Protein AF-A0A5C9B0T7-F1 (afdb_monomer)

Secondary structure (DSSP, 8-state):
----SEEE---STTEEEEEEEEEE-TT-SSEEEEEEEEEEEETTEEEEEE--EE-SSS-EEEEETTEEEEEE--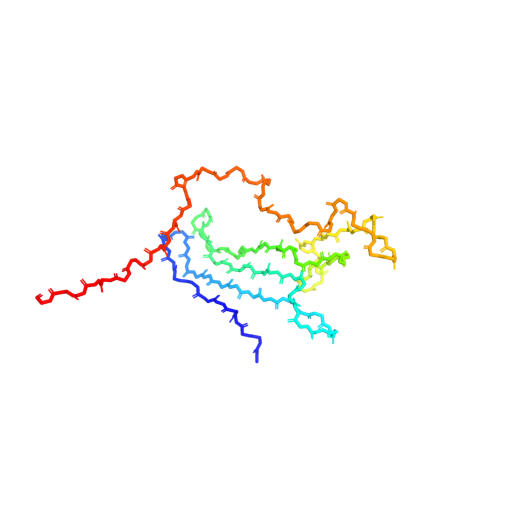TT--TT----TTSS---STTS---GGG-------------

Structure (mmCIF, N/CA/C/O backbone):
data_AF-A0A5C9B0T7-F1
#
_entry.id   AF-A0A5C9B0T7-F1
#
loop_
_atom_site.group_PDB
_atom_site.id
_atom_site.type_symbol
_atom_site.label_atom_id
_atom_site.label_alt_id
_atom_site.label_comp_id
_atom_site.label_asym_id
_atom_site.label_entity_id
_atom_site.label_seq_id
_atom_site.pdbx_PDB_ins_code
_atom_site.Cartn_x
_atom_site.Cartn_y
_atom_site.Cartn_z
_atom_site.occupancy
_atom_site.B_iso_or_equiv
_atom_site.auth_seq_id
_atom_site.auth_comp_id
_atom_site.auth_asym_id
_atom_site.auth_atom_id
_atom_site.pdbx_PDB_model_num
ATOM 1 N N . LEU A 1 1 ? 14.429 -9.531 9.098 1.00 65.62 1 LEU A N 1
ATOM 2 C CA . LEU A 1 1 ? 13.019 -9.247 8.731 1.00 65.62 1 LEU A CA 1
ATOM 3 C C . LEU A 1 1 ? 12.969 -8.015 7.843 1.00 65.62 1 LEU A C 1
ATOM 5 O O . LEU A 1 1 ? 13.806 -7.138 8.038 1.00 65.62 1 LEU A O 1
ATOM 9 N N . ALA A 1 2 ? 11.996 -7.943 6.928 1.00 84.94 2 ALA A N 1
ATOM 10 C CA . ALA A 1 2 ? 11.715 -6.722 6.172 1.00 84.94 2 ALA A CA 1
ATOM 11 C C . ALA A 1 2 ? 11.492 -5.544 7.136 1.00 84.94 2 ALA A C 1
ATOM 13 O O . ALA A 1 2 ? 10.797 -5.696 8.141 1.00 84.94 2 ALA A O 1
ATOM 14 N N . GLN A 1 3 ? 12.122 -4.405 6.850 1.00 92.19 3 GLN A N 1
ATOM 15 C CA . GLN A 1 3 ? 11.981 -3.178 7.632 1.00 92.19 3 GLN A CA 1
ATOM 16 C C . GLN A 1 3 ? 11.115 -2.182 6.861 1.00 92.19 3 GLN A C 1
ATOM 18 O O . GLN A 1 3 ? 11.242 -2.102 5.636 1.00 92.19 3 GLN A O 1
ATOM 23 N N . PRO A 1 4 ? 10.246 -1.422 7.544 1.00 95.50 4 PRO A N 1
ATOM 24 C CA . PRO A 1 4 ? 9.539 -0.336 6.892 1.00 95.50 4 PRO A CA 1
ATOM 25 C C . PRO A 1 4 ? 10.529 0.769 6.511 1.00 95.50 4 PRO A C 1
ATOM 27 O O . PRO A 1 4 ? 11.458 1.069 7.260 1.00 95.50 4 PRO A O 1
ATOM 30 N N . LEU A 1 5 ? 10.291 1.417 5.372 1.00 94.62 5 LEU A N 1
ATOM 31 C CA . LEU A 1 5 ? 10.961 2.671 5.022 1.00 94.62 5 LEU A CA 1
ATOM 32 C C . LEU A 1 5 ? 10.596 3.774 6.017 1.00 94.62 5 LEU A C 1
ATOM 34 O O . LEU A 1 5 ? 11.411 4.633 6.342 1.00 94.62 5 LEU A O 1
ATOM 38 N N . TYR A 1 6 ? 9.349 3.750 6.488 1.00 96.19 6 TYR A N 1
ATOM 39 C CA . TYR A 1 6 ? 8.829 4.712 7.443 1.00 96.19 6 TYR A CA 1
ATOM 40 C C . TYR A 1 6 ? 7.643 4.122 8.203 1.00 96.19 6 TYR A C 1
ATOM 42 O O . TYR A 1 6 ? 6.764 3.511 7.600 1.00 96.19 6 TYR A O 1
ATOM 50 N N . ARG A 1 7 ? 7.595 4.323 9.520 1.00 95.69 7 ARG A N 1
ATOM 51 C CA . ARG A 1 7 ? 6.412 4.065 10.350 1.00 95.69 7 ARG A CA 1
ATOM 52 C C . ARG A 1 7 ? 5.896 5.410 10.833 1.00 95.69 7 ARG A C 1
ATOM 54 O O . ARG A 1 7 ? 6.676 6.188 11.379 1.00 95.69 7 ARG A O 1
ATOM 61 N N . TYR A 1 8 ? 4.627 5.700 10.588 1.00 90.75 8 TYR A N 1
ATOM 62 C CA . TYR A 1 8 ? 4.032 6.982 10.946 1.00 90.75 8 TYR A CA 1
ATOM 63 C C . TYR A 1 8 ? 3.134 6.852 12.161 1.00 90.75 8 TYR A C 1
ATOM 65 O O . TYR A 1 8 ? 2.438 5.857 12.349 1.00 90.75 8 TYR A O 1
ATOM 73 N N . GLU A 1 9 ? 3.145 7.903 12.973 1.00 87.06 9 GLU A N 1
ATOM 74 C CA . GLU A 1 9 ? 2.266 8.012 14.125 1.00 87.06 9 GLU A CA 1
ATOM 75 C C . GLU A 1 9 ? 0.815 8.225 13.673 1.00 87.06 9 GLU A C 1
ATOM 77 O O . GLU A 1 9 ? 0.562 8.998 12.735 1.00 87.06 9 GLU A O 1
ATOM 82 N N . PRO A 1 10 ? -0.152 7.586 14.346 1.00 90.25 10 PRO A N 1
ATOM 83 C CA . PRO A 1 10 ? -1.555 7.854 14.111 1.00 90.25 10 PRO A CA 1
ATOM 84 C C . PRO A 1 10 ? -1.915 9.317 14.351 1.00 90.25 10 PRO A C 1
ATOM 86 O O . PRO A 1 10 ? -1.570 9.899 15.377 1.00 90.25 10 PRO A O 1
ATOM 89 N N . LYS A 1 11 ? -2.657 9.905 13.411 1.00 87.25 11 LYS A N 1
ATOM 90 C CA . LYS A 1 11 ? -3.184 11.277 13.529 1.00 87.25 11 LYS A CA 1
ATOM 91 C C . LYS A 1 11 ? -4.700 11.332 13.721 1.00 87.25 11 LYS A C 1
ATOM 93 O O . LYS A 1 11 ? -5.255 12.419 13.842 1.00 87.25 11 LYS A O 1
ATOM 98 N N . SER A 1 12 ? -5.372 10.183 13.736 1.00 88.38 12 SER A N 1
ATOM 99 C CA . SER A 1 12 ? -6.816 10.061 13.943 1.00 88.38 12 SER A CA 1
ATOM 100 C C . SER A 1 12 ? -7.128 8.854 14.825 1.00 88.38 12 SER A C 1
ATOM 102 O O . SER A 1 12 ? -6.358 7.898 14.866 1.00 88.38 12 SER A O 1
ATOM 104 N N . ALA A 1 13 ? -8.276 8.886 15.510 1.00 89.62 13 ALA A N 1
ATOM 105 C CA . ALA A 1 13 ? -8.742 7.775 16.346 1.00 89.62 13 ALA A CA 1
ATOM 106 C C . ALA A 1 13 ? -9.076 6.505 15.539 1.00 89.62 13 ALA A C 1
ATOM 108 O O . ALA A 1 13 ? -9.126 5.415 16.104 1.00 89.62 13 ALA A O 1
ATOM 109 N N . ASP A 1 14 ? -9.272 6.641 14.225 1.00 92.81 14 ASP A N 1
ATOM 110 C CA . ASP A 1 14 ? -9.587 5.535 13.315 1.00 92.81 14 ASP A CA 1
ATOM 111 C C . ASP A 1 14 ? -8.342 4.880 12.703 1.00 92.81 14 ASP A C 1
ATOM 113 O O . ASP A 1 14 ? -8.460 3.983 11.868 1.00 92.81 14 ASP A O 1
ATOM 117 N N . LEU A 1 15 ? -7.144 5.313 13.095 1.00 92.88 15 LEU A N 1
ATOM 118 C CA . LEU A 1 15 ? -5.874 4.717 12.700 1.00 92.88 15 LEU A CA 1
ATOM 119 C C . LEU A 1 15 ? -5.157 4.238 13.963 1.00 92.88 15 LEU A C 1
ATOM 121 O O . LEU A 1 15 ? -4.894 5.024 14.863 1.00 92.88 15 LEU A O 1
ATOM 125 N N . LEU A 1 16 ? -4.843 2.948 14.042 1.00 94.19 16 LEU A N 1
ATOM 126 C CA . LEU A 1 16 ? -4.102 2.385 15.173 1.00 94.19 16 LEU A CA 1
ATOM 127 C C . LEU A 1 16 ? -2.591 2.434 14.932 1.00 94.19 16 LEU A C 1
ATOM 129 O O . LEU A 1 16 ? -1.824 2.706 15.850 1.00 94.19 16 LEU A O 1
ATOM 133 N N . ASP A 1 17 ? -2.170 2.144 13.703 1.00 95.00 17 ASP A N 1
ATOM 134 C CA . ASP A 1 17 ? -0.768 2.097 13.294 1.00 95.00 17 ASP A CA 1
ATOM 135 C C . ASP A 1 17 ? -0.666 2.118 11.767 1.00 95.00 17 ASP A C 1
ATOM 137 O O . ASP A 1 17 ? -1.604 1.714 11.067 1.00 95.00 17 ASP A O 1
ATOM 141 N N . GLY A 1 18 ? 0.483 2.548 11.252 1.00 93.06 18 GLY A N 1
ATOM 142 C CA . GLY A 1 18 ? 0.738 2.571 9.823 1.00 93.06 18 GLY A CA 1
ATOM 143 C C . GLY A 1 18 ? 2.220 2.605 9.472 1.00 93.06 18 GLY A C 1
ATOM 144 O O . GLY A 1 18 ? 3.041 3.247 10.129 1.00 93.06 18 GLY A O 1
ATOM 145 N N . ALA A 1 19 ? 2.569 1.899 8.402 1.00 95.81 19 ALA A N 1
ATOM 146 C CA . ALA A 1 19 ? 3.930 1.830 7.898 1.00 95.81 19 ALA A CA 1
ATOM 147 C C . ALA A 1 19 ? 3.966 1.799 6.369 1.00 95.81 19 ALA A C 1
ATOM 149 O O . ALA A 1 19 ? 3.002 1.415 5.710 1.00 95.81 19 ALA A O 1
ATOM 150 N N . VAL A 1 20 ? 5.099 2.214 5.811 1.00 95.69 20 VAL A N 1
ATOM 151 C CA . VAL A 1 20 ? 5.403 2.195 4.382 1.00 95.69 20 VAL A CA 1
ATOM 152 C C . VAL A 1 20 ? 6.531 1.207 4.141 1.00 95.69 20 VAL A C 1
ATOM 154 O O . VAL A 1 20 ? 7.591 1.305 4.759 1.00 95.69 20 VAL A O 1
ATOM 157 N N . PHE A 1 21 ? 6.318 0.288 3.209 1.00 94.62 21 PHE A N 1
ATOM 158 C CA . PHE A 1 21 ? 7.323 -0.642 2.709 1.00 94.62 21 PHE A CA 1
ATOM 159 C C . PHE A 1 21 ? 7.618 -0.365 1.235 1.00 94.62 21 PHE A C 1
ATOM 161 O O . PHE A 1 21 ? 6.833 0.287 0.545 1.00 94.62 21 PHE A O 1
ATOM 168 N N . ALA A 1 22 ? 8.740 -0.891 0.753 1.00 93.50 22 ALA A N 1
ATOM 169 C CA . ALA A 1 22 ? 9.041 -0.965 -0.667 1.00 93.50 22 ALA A CA 1
ATOM 170 C C . ALA A 1 22 ? 9.313 -2.414 -1.064 1.00 93.50 22 ALA A C 1
ATOM 172 O O . ALA A 1 22 ? 10.028 -3.132 -0.365 1.00 93.50 22 ALA A O 1
ATOM 173 N N . PHE A 1 23 ? 8.753 -2.818 -2.199 1.00 91.88 23 PHE A N 1
ATOM 174 C CA . PHE A 1 23 ? 9.196 -4.002 -2.924 1.00 91.88 23 PHE A CA 1
ATOM 175 C C . PHE A 1 23 ? 10.257 -3.564 -3.914 1.00 91.88 23 PHE A C 1
ATOM 177 O O . PHE A 1 23 ? 10.066 -2.564 -4.594 1.00 91.88 23 PHE A O 1
ATOM 184 N N . VAL A 1 24 ? 11.355 -4.301 -3.985 1.00 90.94 24 VAL A N 1
ATOM 185 C CA . VAL A 1 24 ? 12.481 -4.033 -4.882 1.00 90.94 24 VAL A CA 1
ATOM 186 C C . VAL A 1 24 ? 12.728 -5.313 -5.671 1.00 90.94 24 VAL A C 1
ATOM 188 O O . VAL A 1 24 ? 12.633 -6.408 -5.105 1.00 90.94 24 VAL A O 1
ATOM 191 N N . SER A 1 25 ? 12.994 -5.200 -6.970 1.00 86.94 25 SER A N 1
ATOM 192 C CA . SER A 1 25 ? 13.336 -6.356 -7.800 1.00 86.94 25 SER A CA 1
ATOM 193 C C . SER A 1 25 ? 14.749 -6.869 -7.501 1.00 86.94 25 SER A C 1
ATOM 195 O O . SER A 1 25 ? 15.549 -6.228 -6.821 1.00 86.94 25 SER A O 1
ATOM 197 N N . SER A 1 26 ? 15.091 -8.042 -8.036 1.00 84.38 26 SER A N 1
ATOM 198 C CA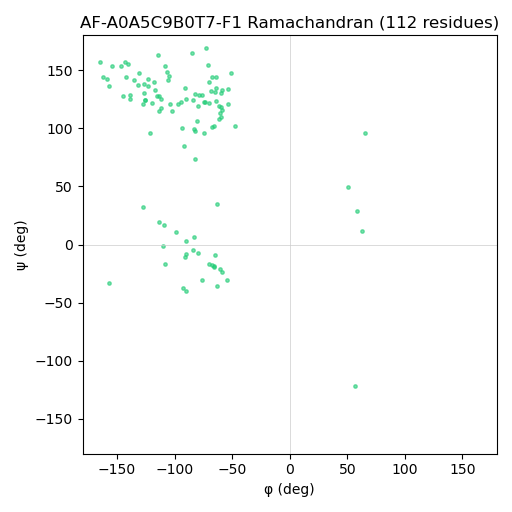 . SER A 1 26 ? 16.440 -8.608 -7.904 1.00 84.38 26 SER A CA 1
ATOM 199 C C . SER A 1 26 ? 17.517 -7.823 -8.661 1.00 84.38 26 SER A C 1
ATOM 201 O O . SER A 1 26 ? 18.696 -8.020 -8.385 1.00 84.38 26 SER A O 1
ATOM 203 N N . ALA A 1 27 ? 17.131 -6.978 -9.625 1.00 78.38 27 ALA A N 1
ATOM 204 C CA . ALA A 1 27 ? 18.05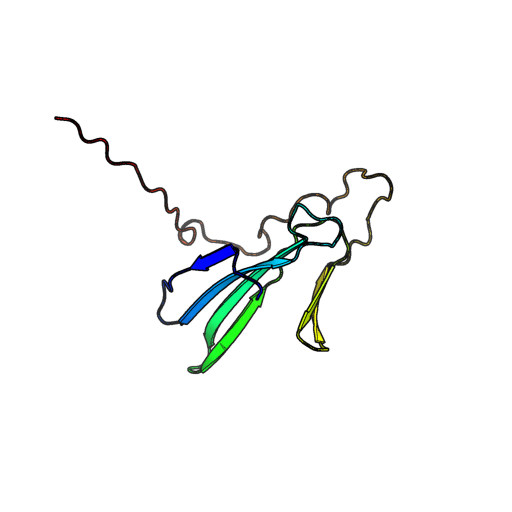4 -6.128 -10.379 1.00 78.38 27 ALA A CA 1
ATOM 205 C C . ALA A 1 27 ? 18.522 -4.910 -9.557 1.00 78.38 27 ALA A C 1
ATOM 207 O O . ALA A 1 27 ? 19.666 -4.494 -9.695 1.00 78.38 27 ALA A O 1
ATOM 208 N N . GLY A 1 28 ? 17.666 -4.422 -8.653 1.00 67.88 28 GLY A N 1
ATOM 209 C CA . GLY A 1 28 ? 18.028 -3.719 -7.424 1.00 67.88 28 GLY A CA 1
ATOM 210 C C . GLY A 1 28 ? 18.720 -2.357 -7.539 1.00 67.88 28 GLY A C 1
ATOM 211 O O . GLY A 1 28 ? 19.943 -2.292 -7.490 1.00 67.88 28 GLY A O 1
ATOM 212 N N . THR A 1 29 ? 17.925 -1.281 -7.458 1.00 78.69 29 THR A N 1
ATOM 213 C CA . THR A 1 29 ? 18.277 -0.046 -6.711 1.00 78.69 29 THR A CA 1
ATOM 214 C C . THR A 1 29 ? 17.042 0.764 -6.306 1.00 78.69 29 THR A C 1
ATOM 216 O O . THR A 1 29 ? 17.038 1.387 -5.244 1.00 78.69 29 THR A O 1
ATOM 219 N N . ASP A 1 30 ? 15.992 0.744 -7.121 1.00 87.38 30 ASP A N 1
ATOM 220 C CA . ASP A 1 30 ? 14.761 1.510 -6.964 1.00 87.38 30 ASP A CA 1
ATOM 221 C C . ASP A 1 30 ? 13.558 0.631 -6.561 1.00 87.38 30 ASP A C 1
ATOM 223 O O . ASP A 1 30 ? 13.547 -0.579 -6.799 1.00 87.38 30 ASP A O 1
ATOM 227 N N . PRO A 1 31 ? 12.547 1.198 -5.877 1.00 91.12 31 PRO A N 1
ATOM 228 C CA . PRO A 1 31 ? 11.313 0.480 -5.574 1.00 91.12 31 PRO A CA 1
ATOM 229 C C . PRO A 1 31 ? 10.535 0.098 -6.837 1.00 91.12 31 PRO A C 1
ATOM 231 O O . PRO A 1 31 ? 10.410 0.889 -7.746 1.00 91.12 31 PRO A O 1
ATOM 234 N N .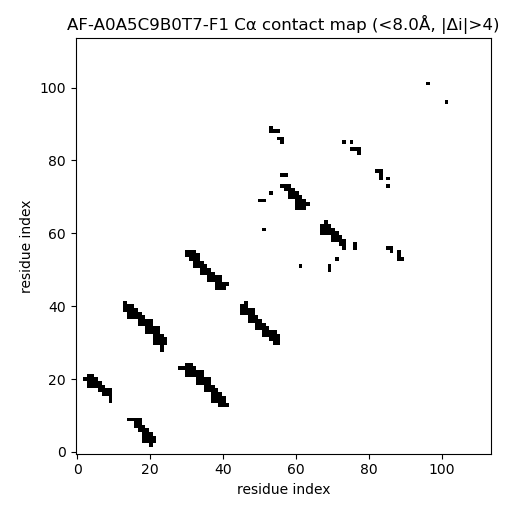 GLU A 1 32 ? 9.880 -1.053 -6.853 1.00 91.25 32 GLU A N 1
ATOM 235 C CA . GLU A 1 32 ? 8.893 -1.415 -7.880 1.00 91.25 32 GLU A CA 1
ATOM 236 C C . GLU A 1 32 ? 7.475 -1.035 -7.427 1.00 91.25 32 GLU A C 1
ATOM 238 O O . GLU A 1 32 ? 6.625 -0.595 -8.207 1.00 91.25 32 GLU A O 1
ATOM 243 N N . ILE A 1 33 ? 7.211 -1.210 -6.126 1.00 91.12 33 ILE A N 1
ATOM 244 C CA . ILE A 1 33 ? 5.936 -0.905 -5.470 1.00 91.12 33 ILE A CA 1
ATOM 245 C C . ILE A 1 33 ? 6.224 -0.251 -4.122 1.00 91.12 33 ILE A C 1
ATOM 247 O O . ILE A 1 33 ? 6.934 -0.821 -3.291 1.00 91.12 33 ILE A O 1
ATOM 251 N N . ILE A 1 34 ? 5.599 0.898 -3.869 1.00 93.19 34 ILE A N 1
ATOM 252 C CA . ILE A 1 34 ? 5.476 1.481 -2.531 1.00 93.19 34 ILE A CA 1
ATOM 253 C C . ILE A 1 34 ? 4.183 0.961 -1.898 1.00 93.19 34 ILE A C 1
ATOM 255 O O . ILE A 1 34 ? 3.104 1.092 -2.478 1.00 93.19 34 ILE A O 1
ATOM 259 N N . LEU A 1 35 ? 4.290 0.364 -0.710 1.00 92.31 35 LEU A N 1
ATOM 260 C CA . LEU A 1 35 ? 3.184 -0.299 -0.023 1.00 92.31 35 LEU A CA 1
ATOM 261 C C . LEU A 1 35 ? 2.926 0.322 1.359 1.00 92.31 35 LEU A C 1
ATOM 263 O O . LEU A 1 35 ? 3.571 -0.068 2.336 1.00 92.31 35 LEU A O 1
ATOM 267 N N . PRO A 1 36 ? 1.972 1.257 1.487 1.00 92.44 36 PRO A N 1
ATOM 268 C CA . PRO A 1 36 ? 1.340 1.544 2.766 1.00 92.44 36 PRO A CA 1
ATOM 269 C C . PRO A 1 36 ? 0.557 0.329 3.286 1.00 92.44 36 PRO A C 1
ATOM 271 O O . PRO A 1 36 ? -0.213 -0.306 2.555 1.00 92.44 36 PRO A O 1
ATOM 274 N N . ILE A 1 37 ? 0.731 0.039 4.572 1.00 91.62 37 ILE A N 1
ATOM 275 C CA . ILE A 1 37 ? -0.094 -0.885 5.353 1.00 91.62 37 ILE A CA 1
ATOM 276 C C . ILE A 1 37 ? -0.566 -0.139 6.598 1.00 91.62 37 ILE A C 1
ATOM 278 O O . ILE A 1 37 ? 0.243 0.471 7.295 1.00 91.62 37 ILE A O 1
ATOM 282 N N . GLU A 1 38 ? -1.864 -0.199 6.880 1.00 93.81 38 GLU A N 1
ATOM 283 C CA . GLU A 1 38 ? -2.504 0.501 7.994 1.00 93.81 38 GLU A CA 1
ATOM 284 C C . GLU A 1 38 ? -3.470 -0.418 8.736 1.00 93.81 38 GLU A C 1
ATOM 286 O O . GLU A 1 38 ? -4.214 -1.184 8.121 1.00 93.81 38 GLU A O 1
ATOM 291 N N . ALA A 1 39 ? -3.514 -0.292 10.059 1.00 94.19 39 ALA A N 1
ATOM 292 C CA . ALA A 1 39 ? -4.582 -0.850 10.877 1.00 94.19 39 ALA A CA 1
ATOM 293 C C . ALA A 1 39 ? -5.648 0.234 11.086 1.00 94.19 39 ALA A C 1
ATOM 295 O O . ALA A 1 39 ? -5.473 1.130 11.913 1.00 94.19 39 ALA A O 1
ATOM 296 N N . ARG A 1 40 ? -6.741 0.177 10.315 1.00 93.19 40 ARG A N 1
ATOM 297 C CA . ARG A 1 40 ? -7.821 1.178 10.344 1.00 93.19 40 ARG A CA 1
ATOM 298 C C . ARG A 1 40 ? -9.076 0.652 11.027 1.00 93.19 40 ARG A C 1
ATOM 300 O O . ARG A 1 40 ? -9.381 -0.537 10.935 1.00 93.19 40 ARG A O 1
ATOM 307 N N . LYS A 1 41 ? -9.823 1.536 11.684 1.00 93.00 41 LYS A N 1
ATOM 308 C CA . LYS A 1 41 ? -11.130 1.237 12.272 1.00 93.00 41 LYS A CA 1
ATOM 309 C C . LYS A 1 41 ? -12.212 1.360 11.198 1.00 93.00 41 LYS A C 1
ATOM 311 O O . LYS A 1 41 ? -12.328 2.397 10.555 1.00 93.00 41 LYS A O 1
ATOM 316 N N . ILE A 1 42 ? -12.992 0.299 10.998 1.00 87.75 42 ILE A N 1
ATOM 317 C CA . ILE A 1 42 ? -14.149 0.247 10.093 1.00 87.75 42 ILE A CA 1
ATOM 318 C C . ILE A 1 42 ? -15.267 -0.533 10.781 1.00 87.75 42 ILE A C 1
ATOM 320 O O . ILE A 1 42 ? -15.057 -1.685 11.167 1.00 87.75 42 ILE A O 1
ATOM 324 N N . ASP A 1 43 ? -16.449 0.075 10.898 1.00 91.44 43 ASP A N 1
ATOM 325 C CA . ASP A 1 43 ? -17.630 -0.506 11.557 1.00 91.44 43 ASP A CA 1
ATOM 326 C C . ASP A 1 43 ? -17.307 -1.042 12.964 1.00 91.44 43 ASP A C 1
ATOM 328 O O . ASP A 1 43 ? -17.570 -2.200 13.290 1.00 91.44 43 ASP A O 1
ATOM 332 N N . GLU A 1 44 ? -16.643 -0.218 13.782 1.00 91.81 44 GLU A N 1
ATOM 333 C CA . GLU A 1 44 ? -16.189 -0.567 15.138 1.00 91.81 44 GLU A CA 1
ATOM 334 C C . GLU A 1 44 ? -15.156 -1.707 15.233 1.00 91.81 44 GLU A C 1
ATOM 336 O O . GLU A 1 44 ? -14.834 -2.168 16.329 1.00 91.81 44 GLU A O 1
ATOM 341 N N . ARG A 1 45 ? -14.571 -2.146 14.111 1.00 92.62 45 ARG A N 1
ATOM 342 C CA . ARG A 1 45 ? -13.550 -3.205 14.080 1.00 92.62 45 ARG A CA 1
ATOM 343 C C . ARG A 1 45 ? -12.262 -2.734 13.423 1.00 92.62 45 ARG A C 1
ATOM 345 O O . ARG A 1 45 ? -12.286 -2.031 12.419 1.00 92.62 45 ARG A O 1
ATOM 352 N N . TRP A 1 46 ? -11.129 -3.185 13.948 1.00 92.06 46 TRP A N 1
ATOM 353 C CA . TRP A 1 46 ? -9.831 -2.968 13.313 1.00 92.06 46 TRP A CA 1
ATOM 354 C C . TRP A 1 46 ? -9.655 -3.909 12.121 1.00 92.06 46 TRP A C 1
ATOM 356 O O . TRP A 1 46 ? -9.841 -5.121 12.243 1.00 92.06 46 TRP A O 1
ATOM 366 N N . LYS A 1 47 ? -9.299 -3.349 10.965 1.00 90.81 47 LYS A N 1
ATOM 367 C CA . LYS A 1 47 ? -9.037 -4.075 9.721 1.00 90.81 47 LYS A CA 1
ATOM 368 C C . LYS A 1 47 ? -7.709 -3.615 9.128 1.00 90.81 47 LYS A C 1
ATOM 370 O O . LYS A 1 47 ? -7.323 -2.454 9.259 1.00 90.81 47 LYS A O 1
ATOM 375 N N . TRP A 1 48 ? -7.020 -4.534 8.458 1.00 89.69 48 TRP A N 1
ATOM 376 C CA . TRP A 1 48 ? -5.821 -4.210 7.694 1.00 89.69 48 TRP A CA 1
ATOM 377 C C . TRP A 1 48 ? -6.200 -3.597 6.352 1.00 89.69 48 TRP A C 1
ATOM 379 O O . TRP A 1 48 ? -7.001 -4.156 5.605 1.00 89.69 48 TRP A O 1
ATOM 389 N N . HIS A 1 49 ? -5.599 -2.454 6.054 1.00 90.25 49 HIS A N 1
ATOM 390 C CA . HIS A 1 49 ? -5.729 -1.740 4.798 1.00 90.25 49 HIS A CA 1
ATOM 391 C C . HIS A 1 49 ? -4.376 -1.663 4.124 1.00 90.25 49 HIS A C 1
ATOM 393 O O . HIS A 1 49 ? -3.355 -1.436 4.768 1.00 90.25 49 HIS A O 1
ATOM 399 N N . THR A 1 50 ? -4.375 -1.844 2.812 1.00 88.94 50 THR A N 1
ATOM 400 C CA . THR A 1 50 ? -3.169 -1.725 2.010 1.00 88.94 50 THR A CA 1
ATOM 401 C C . THR A 1 50 ? -3.502 -1.182 0.631 1.00 88.94 50 THR A C 1
ATOM 403 O O . THR A 1 50 ? -4.629 -1.326 0.154 1.00 88.94 50 THR A O 1
ATOM 406 N N . ALA A 1 51 ? -2.533 -0.526 0.002 1.00 85.31 51 ALA A N 1
ATOM 407 C CA . ALA A 1 51 ? -2.648 -0.042 -1.364 1.00 85.31 51 ALA A CA 1
ATOM 408 C C . ALA A 1 51 ? -1.292 -0.157 -2.060 1.00 85.31 51 ALA A C 1
ATOM 410 O O . ALA A 1 51 ? -0.303 0.346 -1.542 1.00 85.31 51 ALA A O 1
ATOM 411 N N . GLY A 1 52 ? -1.246 -0.785 -3.234 1.00 85.75 52 GLY A N 1
ATOM 412 C CA . GLY A 1 52 ? -0.048 -0.787 -4.071 1.00 85.75 52 GLY A CA 1
ATOM 413 C C . GLY A 1 52 ? 0.068 0.524 -4.845 1.00 85.75 52 GLY A C 1
ATOM 414 O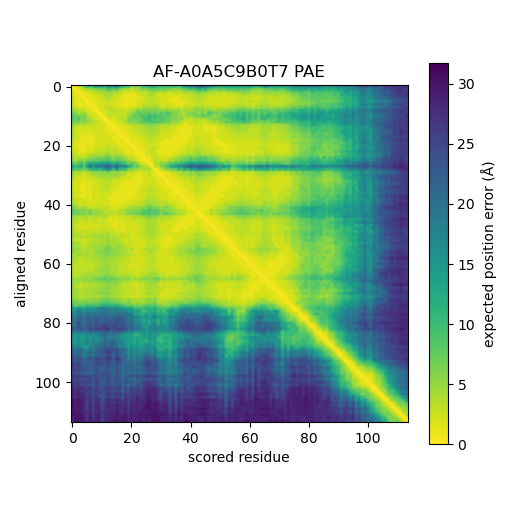 O . GLY A 1 52 ? -0.812 0.847 -5.644 1.00 85.75 52 GLY A O 1
ATOM 415 N N . ALA A 1 53 ? 1.144 1.279 -4.623 1.00 86.94 53 ALA A N 1
ATOM 416 C CA . ALA A 1 53 ? 1.522 2.403 -5.471 1.00 86.94 53 ALA A CA 1
ATOM 417 C C . ALA A 1 53 ? 2.669 1.975 -6.392 1.00 86.94 53 ALA A C 1
ATOM 419 O O . ALA A 1 53 ? 3.762 1.651 -5.929 1.00 86.94 53 ALA A O 1
ATOM 420 N N . ARG A 1 54 ? 2.402 1.951 -7.699 1.00 87.31 54 ARG A N 1
ATOM 421 C CA . ARG A 1 54 ? 3.371 1.565 -8.730 1.00 87.31 54 ARG A CA 1
ATOM 422 C C . ARG A 1 54 ? 4.535 2.557 -8.790 1.00 87.31 54 ARG A C 1
ATOM 424 O O . ARG A 1 54 ? 4.301 3.757 -8.916 1.00 87.31 54 ARG A O 1
ATOM 431 N N . PHE A 1 55 ? 5.759 2.037 -8.795 1.00 86.75 55 PHE A N 1
ATOM 432 C CA . PHE A 1 55 ? 6.995 2.789 -9.027 1.00 86.75 55 PHE A CA 1
ATOM 433 C C . PHE A 1 55 ? 7.846 2.141 -10.133 1.00 86.75 55 PHE A C 1
ATOM 435 O O . PHE A 1 55 ? 9.059 2.181 -10.104 1.00 86.75 55 PHE A O 1
ATOM 442 N N . SER A 1 56 ? 7.213 1.516 -11.123 1.00 82.31 56 SER A N 1
ATOM 443 C CA . SER A 1 56 ? 7.927 0.799 -12.180 1.00 82.31 56 SER A CA 1
ATOM 444 C C . SER A 1 56 ? 7.101 0.733 -13.459 1.00 82.31 56 SER A C 1
ATOM 446 O O . SER A 1 56 ? 5.870 0.831 -13.419 1.00 82.31 56 SER A O 1
ATOM 448 N N . ASP A 1 57 ? 7.771 0.621 -14.603 1.00 79.31 57 ASP A N 1
ATOM 449 C CA . ASP A 1 57 ? 7.172 0.400 -15.924 1.00 79.31 57 ASP A CA 1
ATOM 450 C C . ASP A 1 57 ? 6.887 -1.092 -16.186 1.00 79.31 57 ASP A C 1
ATOM 452 O O . ASP A 1 57 ? 6.277 -1.452 -17.193 1.00 79.31 57 ASP A O 1
ATOM 456 N N . HIS A 1 58 ? 7.285 -1.987 -15.283 1.00 82.31 58 HIS A N 1
ATOM 457 C CA . HIS A 1 58 ? 6.982 -3.405 -15.392 1.00 82.31 58 HIS A CA 1
ATOM 458 C C . HIS A 1 58 ? 5.490 -3.682 -15.142 1.00 82.31 58 HIS A C 1
ATOM 460 O O . HIS A 1 58 ? 4.800 -2.949 -14.431 1.00 82.31 58 HIS A O 1
ATOM 466 N N . SER A 1 59 ? 4.986 -4.786 -15.700 1.00 86.94 59 SER A N 1
ATOM 467 C CA . SER A 1 59 ? 3.749 -5.392 -15.202 1.00 86.94 59 SER A CA 1
ATOM 468 C C . SER A 1 59 ? 4.015 -5.968 -13.813 1.00 86.94 59 SER A C 1
ATOM 470 O O . SER A 1 59 ? 5.006 -6.670 -13.609 1.00 86.94 59 SER A O 1
ATOM 472 N N . LEU A 1 60 ? 3.136 -5.670 -12.863 1.00 87.75 60 LEU A N 1
ATOM 473 C CA . LEU A 1 60 ? 3.328 -5.968 -11.449 1.00 87.75 60 LEU A CA 1
ATOM 474 C C . LEU A 1 60 ? 2.079 -6.629 -10.879 1.00 87.75 60 LEU A C 1
ATOM 476 O O . LEU A 1 60 ? 0.966 -6.152 -11.091 1.00 87.75 60 LEU A O 1
ATOM 480 N N . THR A 1 61 ? 2.282 -7.664 -10.071 1.00 90.69 61 THR A N 1
ATOM 481 C CA . THR A 1 61 ? 1.227 -8.290 -9.272 1.00 90.69 61 THR A CA 1
ATOM 482 C C . THR A 1 61 ? 1.665 -8.315 -7.818 1.00 90.69 61 THR A C 1
ATOM 484 O O . THR A 1 61 ? 2.723 -8.850 -7.487 1.00 90.69 61 THR A O 1
ATOM 487 N N . LEU A 1 62 ? 0.843 -7.741 -6.942 1.00 86.50 62 LEU A N 1
ATOM 488 C CA . LEU A 1 62 ? 0.997 -7.862 -5.501 1.00 86.50 62 LEU A CA 1
ATOM 489 C C . LEU A 1 62 ? 0.126 -9.015 -5.013 1.00 86.50 62 LEU A C 1
ATOM 491 O O . LEU A 1 62 ? -1.098 -9.001 -5.171 1.00 86.50 62 LEU A O 1
ATOM 495 N N . ARG A 1 63 ? 0.770 -9.982 -4.364 1.00 90.44 63 ARG A N 1
ATOM 496 C CA . ARG A 1 63 ? 0.119 -11.172 -3.830 1.00 90.44 63 ARG A CA 1
ATOM 497 C C . ARG A 1 63 ? 0.248 -11.213 -2.314 1.00 90.44 63 ARG A C 1
ATOM 499 O O . ARG A 1 63 ? 1.336 -11.028 -1.773 1.00 90.44 63 ARG A O 1
ATOM 506 N N . HIS A 1 64 ? -0.859 -11.480 -1.634 1.00 86.69 64 HIS A N 1
ATOM 507 C CA . HIS A 1 64 ? -0.872 -11.792 -0.212 1.00 86.69 64 HIS A CA 1
ATOM 508 C C . HIS A 1 64 ? -1.306 -13.249 -0.050 1.00 86.69 64 HIS A C 1
ATOM 510 O O . HIS A 1 64 ? -2.432 -13.602 -0.401 1.00 86.69 64 HIS A O 1
ATOM 516 N N . GLN A 1 65 ? -0.396 -14.087 0.457 1.00 88.62 65 GLN A N 1
ATOM 517 C CA . GLN A 1 65 ? -0.533 -15.549 0.430 1.00 88.62 65 GLN A CA 1
ATOM 518 C C . GLN A 1 65 ? -0.720 -16.045 -1.016 1.00 88.62 65 GLN A C 1
ATOM 520 O O . GLN A 1 65 ? 0.125 -15.752 -1.860 1.00 88.62 65 GLN A O 1
ATOM 525 N N . ASP A 1 66 ? -1.819 -16.735 -1.315 1.00 92.88 66 ASP A N 1
ATOM 526 C CA . ASP A 1 66 ? -2.131 -17.263 -2.649 1.00 92.88 66 ASP A CA 1
ATOM 527 C C . ASP A 1 66 ? -3.111 -16.382 -3.436 1.00 92.88 66 ASP A C 1
ATOM 529 O O . ASP A 1 66 ? -3.619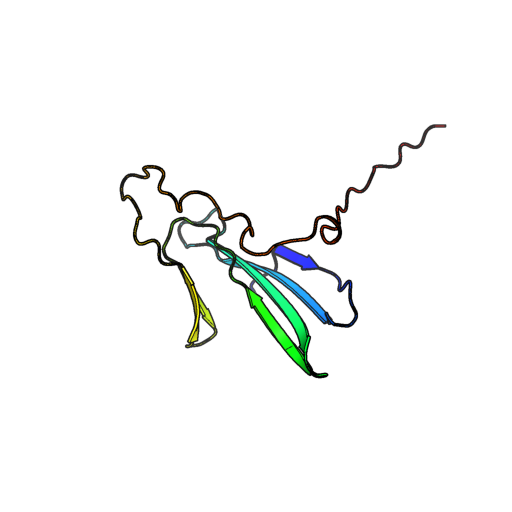 -16.791 -4.478 1.00 92.88 66 ASP A O 1
ATOM 533 N N . LYS A 1 67 ? -3.391 -15.166 -2.949 1.00 86.38 67 LYS A N 1
ATOM 534 C CA . LYS A 1 67 ? -4.369 -14.265 -3.556 1.00 86.38 67 LYS A CA 1
ATOM 535 C C . LYS A 1 67 ? -3.727 -12.993 -4.090 1.00 86.38 67 LYS A C 1
ATOM 537 O O . LYS A 1 67 ? -3.067 -12.261 -3.349 1.00 86.38 67 LYS A O 1
ATOM 542 N N . ASP A 1 68 ? -4.012 -12.693 -5.350 1.00 89.38 68 ASP A N 1
ATOM 543 C CA . ASP A 1 68 ? -3.685 -11.407 -5.956 1.00 89.38 68 ASP A CA 1
ATOM 544 C C . ASP A 1 68 ? -4.584 -10.326 -5.350 1.00 89.38 68 ASP A C 1
ATOM 546 O O . ASP A 1 68 ? -5.815 -10.422 -5.355 1.00 89.38 68 ASP A O 1
ATOM 550 N N . VAL A 1 69 ? -3.954 -9.314 -4.757 1.00 85.88 69 VAL A N 1
ATOM 551 C CA . VAL A 1 69 ? -4.643 -8.213 -4.065 1.00 85.88 69 VAL A CA 1
ATOM 552 C C . VAL A 1 69 ? -4.553 -6.900 -4.835 1.00 85.88 69 VAL A C 1
ATOM 554 O O . VAL A 1 69 ? -5.322 -5.982 -4.561 1.00 85.88 69 VAL A O 1
ATOM 557 N N . TRP A 1 70 ? -3.632 -6.808 -5.796 1.00 85.31 70 TRP A N 1
ATOM 558 C CA . TRP A 1 70 ? -3.474 -5.668 -6.691 1.00 85.31 70 TRP A CA 1
ATOM 559 C C . TRP A 1 70 ? -2.648 -6.074 -7.915 1.00 85.31 70 TRP A C 1
ATOM 561 O O . TRP A 1 70 ? -1.690 -6.837 -7.787 1.00 85.31 70 TRP A O 1
ATOM 571 N N . THR A 1 71 ? -2.979 -5.525 -9.082 1.00 88.19 71 THR A N 1
ATOM 572 C CA . THR A 1 71 ? -2.253 -5.780 -10.330 1.00 88.19 71 THR A CA 1
ATOM 573 C C . THR A 1 71 ? -2.172 -4.505 -11.158 1.00 88.19 71 THR A C 1
ATOM 575 O O . THR A 1 71 ? -3.122 -3.724 -11.220 1.00 88.19 71 THR A O 1
ATOM 578 N N . PHE A 1 72 ? -1.046 -4.325 -11.835 1.00 85.12 72 PHE A N 1
ATOM 579 C CA . PHE A 1 72 ? -0.874 -3.390 -12.933 1.00 85.12 72 PHE A CA 1
ATOM 580 C C . PHE A 1 72 ? -0.327 -4.149 -1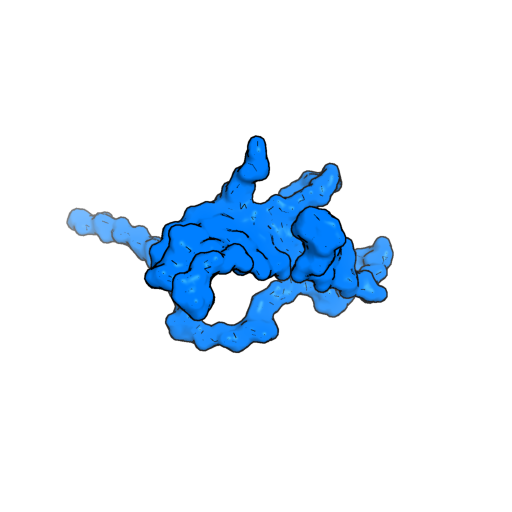4.138 1.00 85.12 72 PHE A C 1
ATOM 582 O O . PHE A 1 72 ? 0.719 -4.790 -14.052 1.00 85.12 72 PHE A O 1
ATOM 589 N N . LEU A 1 73 ? -1.030 -4.066 -15.263 1.00 85.00 73 LEU A N 1
ATOM 590 C CA . LEU A 1 73 ? -0.581 -4.631 -16.528 1.00 85.00 73 LEU A CA 1
ATOM 591 C C . LEU A 1 73 ? -0.076 -3.490 -17.408 1.00 85.00 73 LEU A C 1
ATOM 593 O O . LEU A 1 73 ? -0.831 -2.565 -17.708 1.00 85.00 73 LEU A O 1
ATOM 597 N N . ASN A 1 74 ? 1.191 -3.554 -17.815 1.00 78.50 74 ASN A N 1
ATOM 598 C CA . ASN A 1 74 ? 1.718 -2.667 -18.841 1.00 78.50 74 ASN A CA 1
ATOM 599 C C . ASN A 1 74 ? 1.581 -3.329 -20.218 1.00 78.50 74 ASN A C 1
ATOM 601 O O . ASN A 1 74 ? 2.505 -3.978 -20.706 1.00 78.50 74 ASN A O 1
ATOM 605 N N . GLU A 1 75 ? 0.411 -3.178 -20.839 1.00 76.56 75 GLU A N 1
ATOM 606 C CA . GLU A 1 75 ? 0.125 -3.720 -22.177 1.00 76.56 75 GLU A CA 1
ATOM 607 C C . GLU A 1 75 ? 0.884 -2.995 -23.299 1.00 76.56 75 GLU A C 1
ATOM 609 O O . GLU A 1 75 ? 1.000 -3.514 -24.405 1.00 76.56 75 GLU A O 1
ATOM 614 N N . GLN A 1 76 ? 1.410 -1.799 -23.021 1.00 68.38 76 GLN A N 1
ATOM 615 C CA . GLN A 1 76 ? 2.053 -0.921 -24.001 1.00 68.38 76 GLN A CA 1
ATOM 616 C C . GLN A 1 76 ? 3.569 -0.839 -23.812 1.00 68.38 76 GLN A C 1
ATOM 618 O O . GLN A 1 76 ? 4.194 0.091 -24.319 1.00 68.38 76 GLN A O 1
ATOM 623 N N . ARG A 1 77 ? 4.174 -1.779 -23.074 1.00 65.56 77 ARG A N 1
ATOM 624 C CA . ARG A 1 77 ? 5.614 -1.746 -22.814 1.00 65.56 77 ARG A CA 1
ATOM 625 C C . ARG A 1 77 ? 6.391 -1.808 -24.131 1.00 65.56 77 ARG A C 1
ATOM 627 O O . ARG A 1 77 ? 6.446 -2.857 -24.772 1.00 65.56 77 ARG A O 1
ATOM 634 N N . ASP A 1 78 ? 7.025 -0.700 -24.501 1.00 65.25 78 ASP A N 1
ATOM 635 C CA . ASP A 1 78 ? 7.953 -0.667 -25.626 1.00 65.25 78 ASP A CA 1
ATOM 636 C C . ASP A 1 78 ? 9.269 -1.352 -25.201 1.00 65.25 78 ASP A C 1
ATOM 638 O O . ASP A 1 78 ? 9.895 -0.930 -24.222 1.00 65.25 78 ASP A O 1
ATOM 642 N N . PRO A 1 79 ? 9.726 -2.403 -25.906 1.00 62.09 79 PRO A N 1
ATOM 643 C CA . PRO A 1 79 ? 10.981 -3.086 -25.588 1.00 62.09 79 PRO A CA 1
ATOM 644 C C . PRO A 1 79 ? 12.232 -2.206 -25.774 1.00 62.09 79 PRO A C 1
ATOM 646 O O . PRO A 1 79 ? 13.325 -2.621 -25.393 1.00 62.09 79 PRO A O 1
ATOM 649 N N . MET A 1 80 ? 12.102 -1.011 -26.359 1.00 62.62 80 MET A N 1
ATOM 650 C CA . MET A 1 80 ? 13.182 -0.061 -26.628 1.00 62.62 80 MET A CA 1
ATOM 651 C C . MET A 1 80 ? 13.087 1.245 -25.815 1.00 62.62 80 MET A C 1
ATOM 653 O O . MET A 1 80 ? 13.719 2.230 -26.198 1.00 62.62 80 MET A O 1
ATOM 657 N N . PHE A 1 81 ? 12.336 1.275 -24.704 1.00 58.44 81 PHE A N 1
ATOM 658 C CA . PHE A 1 81 ? 12.218 2.435 -23.793 1.00 58.44 81 PHE A CA 1
ATOM 659 C C . PHE A 1 81 ? 11.701 3.729 -24.450 1.00 58.44 81 PHE A C 1
ATOM 661 O O . PHE A 1 81 ? 12.051 4.837 -24.032 1.00 58.44 81 PHE A O 1
ATOM 668 N N . ARG A 1 82 ? 10.884 3.635 -25.504 1.00 56.25 82 ARG A N 1
ATOM 669 C CA . ARG A 1 82 ? 10.210 4.828 -26.031 1.00 56.25 82 ARG A CA 1
ATOM 670 C C . ARG A 1 82 ? 9.099 5.207 -25.062 1.00 56.25 82 ARG A C 1
ATOM 672 O O . ARG A 1 82 ? 8.226 4.386 -24.818 1.00 56.25 82 ARG A O 1
ATOM 679 N N . ALA A 1 83 ? 9.153 6.436 -24.549 1.00 55.88 83 ALA A N 1
ATOM 680 C CA . ALA A 1 83 ? 8.226 6.958 -23.549 1.00 55.88 83 ALA A CA 1
ATOM 681 C C . ALA A 1 83 ? 6.753 6.680 -23.918 1.00 55.88 83 ALA A C 1
ATOM 683 O O . ALA A 1 83 ? 6.171 7.361 -24.766 1.00 55.88 83 ALA A O 1
ATOM 684 N N . GLY A 1 84 ? 6.165 5.669 -23.285 1.00 59.75 84 GLY A N 1
ATOM 685 C CA . GLY A 1 84 ? 4.756 5.314 -23.347 1.00 59.75 84 GLY A CA 1
ATOM 686 C C . GLY A 1 84 ? 3.925 6.121 -22.351 1.00 59.75 84 GLY A C 1
ATOM 687 O O . GLY A 1 84 ? 4.435 6.722 -21.403 1.00 59.75 84 GLY A O 1
ATOM 688 N N . GLN A 1 85 ? 2.602 6.119 -22.524 1.00 59.16 85 GLN A N 1
ATOM 689 C CA . GLN A 1 85 ? 1.677 6.862 -21.654 1.00 59.16 85 GLN A CA 1
ATOM 690 C C . GLN A 1 85 ? 1.773 6.429 -20.173 1.00 59.16 85 GLN A C 1
ATOM 692 O O . GLN A 1 85 ? 1.451 7.194 -19.264 1.00 59.16 85 GLN A O 1
ATOM 697 N N . THR A 1 86 ? 2.249 5.208 -19.922 1.00 59.44 86 THR A N 1
ATOM 698 C CA . THR A 1 86 ? 2.431 4.597 -18.599 1.00 59.44 86 THR A CA 1
ATOM 699 C C . THR A 1 86 ? 3.799 4.841 -17.959 1.00 59.44 86 THR A C 1
ATOM 701 O O . THR A 1 86 ? 3.969 4.513 -16.780 1.00 59.44 86 THR A O 1
ATOM 704 N N . ASP A 1 87 ? 4.745 5.425 -18.697 1.00 57.19 87 ASP A N 1
ATOM 705 C CA . ASP A 1 87 ? 6.134 5.643 -18.253 1.00 57.19 87 ASP A CA 1
ATOM 706 C C . ASP A 1 87 ? 6.259 6.870 -17.344 1.00 57.19 87 ASP A C 1
ATOM 708 O O . ASP A 1 87 ? 7.288 7.119 -16.721 1.00 57.19 87 ASP A O 1
ATOM 712 N N . THR A 1 88 ? 5.168 7.626 -17.211 1.00 57.50 88 THR A N 1
ATOM 713 C CA . THR A 1 88 ? 5.009 8.582 -16.122 1.00 57.50 88 THR A CA 1
ATOM 714 C C . THR A 1 88 ? 4.514 7.849 -14.877 1.00 57.50 88 THR A C 1
ATOM 716 O O . THR A 1 88 ? 3.536 7.089 -14.910 1.00 57.50 88 THR A O 1
ATOM 719 N N . TYR A 1 89 ? 5.194 8.066 -13.749 1.00 56.75 89 TYR A N 1
ATOM 720 C CA . TYR A 1 89 ? 4.660 7.689 -12.444 1.00 56.75 89 TYR A CA 1
ATOM 721 C C . TYR A 1 89 ? 3.278 8.332 -12.318 1.00 56.75 89 TYR A C 1
ATOM 723 O O . TYR A 1 89 ? 3.156 9.555 -12.419 1.00 56.75 89 TYR A O 1
ATOM 731 N N . ARG A 1 90 ? 2.222 7.527 -12.130 1.00 50.72 90 ARG A N 1
ATOM 732 C CA . ARG A 1 90 ? 0.901 8.092 -11.845 1.00 50.72 90 ARG A CA 1
ATOM 733 C C . ARG A 1 90 ? 1.037 8.888 -10.550 1.00 50.72 90 ARG A C 1
ATOM 735 O O . ARG A 1 90 ? 1.224 8.306 -9.482 1.00 50.72 90 ARG A O 1
ATOM 742 N N . LEU A 1 91 ? 0.904 10.212 -10.635 1.00 46.19 91 LEU A N 1
ATOM 743 C CA . LEU A 1 91 ? 0.415 10.980 -9.496 1.00 46.19 91 LEU A CA 1
ATOM 744 C C . LEU A 1 91 ? -0.878 10.293 -9.034 1.00 46.19 91 LEU A C 1
ATOM 746 O O . LEU A 1 91 ? -1.604 9.736 -9.858 1.00 46.19 91 LEU A O 1
ATOM 750 N N . PHE A 1 92 ? -1.178 10.317 -7.736 1.00 45.62 92 PHE A N 1
ATOM 751 C CA . PHE A 1 92 ? -2.428 9.802 -7.153 1.00 45.62 92 PHE A CA 1
ATOM 752 C C . PHE A 1 92 ? -3.686 10.578 -7.647 1.00 45.62 92 PHE A C 1
ATOM 754 O O . PHE A 1 92 ? -4.618 10.801 -6.886 1.00 45.62 92 PHE A O 1
ATOM 761 N N . GLN A 1 93 ? -3.707 11.027 -8.905 1.00 40.91 93 GLN A N 1
ATOM 762 C CA . GLN A 1 93 ? -4.663 11.930 -9.540 1.00 40.91 93 GLN A CA 1
ATOM 763 C C . GLN A 1 93 ? -6.078 11.358 -9.655 1.00 40.91 93 GLN A C 1
ATOM 765 O O . GLN A 1 93 ? -7.016 12.142 -9.732 1.00 40.91 93 GLN A O 1
ATOM 770 N N . ASP A 1 94 ? -6.265 10.038 -9.560 1.00 40.62 94 ASP A N 1
ATOM 771 C CA . ASP A 1 94 ? -7.613 9.445 -9.549 1.00 40.62 94 ASP A CA 1
ATOM 772 C C . ASP A 1 94 ? -8.270 9.469 -8.154 1.00 40.62 94 ASP A C 1
ATOM 774 O O . ASP A 1 94 ? -9.355 8.924 -7.952 1.00 40.62 94 ASP A O 1
ATOM 778 N N . ARG A 1 95 ? -7.642 10.124 -7.169 1.00 42.81 95 ARG A N 1
ATOM 779 C CA . ARG A 1 95 ? -8.329 10.597 -5.967 1.00 42.81 95 ARG A CA 1
ATOM 780 C C . ARG A 1 95 ? -8.346 12.120 -6.005 1.00 42.81 95 ARG A C 1
ATOM 782 O O . ARG A 1 95 ? -7.298 12.758 -5.959 1.00 42.81 95 ARG A O 1
ATOM 789 N N . LEU A 1 96 ? -9.541 12.704 -6.064 1.00 40.97 96 LEU A N 1
ATOM 790 C CA . LEU A 1 96 ? -9.718 14.121 -5.765 1.00 40.97 96 LEU A CA 1
ATOM 791 C C . LEU A 1 96 ? -9.295 14.335 -4.308 1.00 40.97 96 LEU A C 1
ATOM 793 O O . LEU A 1 96 ? -9.976 13.889 -3.386 1.00 40.97 96 LEU A O 1
ATOM 797 N N . PHE A 1 97 ? -8.148 14.973 -4.105 1.00 44.62 97 PHE A N 1
ATOM 798 C CA . PHE A 1 97 ? -7.759 15.482 -2.799 1.00 44.62 97 PHE A CA 1
ATOM 799 C C . PHE A 1 97 ? -8.129 16.956 -2.751 1.00 44.62 97 PHE A C 1
ATOM 801 O O . PHE A 1 97 ? -7.660 17.759 -3.555 1.00 44.62 97 PHE A O 1
ATOM 808 N N . GLU A 1 98 ? -8.967 17.315 -1.790 1.00 44.97 98 GLU A N 1
ATOM 809 C CA . GLU A 1 98 ? -9.131 18.703 -1.384 1.00 44.97 98 GLU A CA 1
ATOM 810 C C . GLU A 1 98 ? -7.769 19.223 -0.901 1.00 44.97 98 GLU A C 1
ATOM 812 O O . GLU A 1 98 ? -7.126 18.585 -0.065 1.00 44.97 98 GLU A O 1
ATOM 817 N N . ILE A 1 99 ? -7.314 20.382 -1.385 1.00 53.69 99 ILE A N 1
ATOM 818 C CA . ILE A 1 99 ? -6.040 20.988 -0.944 1.00 53.69 99 ILE A CA 1
ATOM 819 C C . ILE A 1 99 ? -6.009 21.152 0.585 1.00 53.69 99 ILE A C 1
ATOM 821 O O . ILE A 1 99 ? -4.958 21.011 1.205 1.00 53.69 99 ILE A O 1
ATOM 825 N N . SER A 1 100 ? -7.173 21.356 1.207 1.00 49.38 100 SER A N 1
ATOM 826 C CA . SER A 1 100 ? -7.348 21.418 2.663 1.00 49.38 100 SER A CA 1
ATOM 827 C C . SER A 1 100 ? -6.952 20.129 3.403 1.00 49.38 100 SER A C 1
ATOM 829 O O . SER A 1 100 ? -6.648 20.178 4.592 1.00 49.38 100 SER A O 1
ATOM 831 N N . THR A 1 101 ? -6.911 18.984 2.715 1.00 40.72 101 THR A N 1
ATOM 832 C CA . THR A 1 101 ? -6.533 17.676 3.279 1.00 40.72 101 THR A CA 1
ATOM 833 C C . THR A 1 101 ? -5.038 17.370 3.160 1.00 40.72 101 THR A C 1
ATOM 835 O O . THR A 1 101 ? -4.545 16.435 3.796 1.00 40.72 101 THR A O 1
ATOM 838 N N . LEU A 1 102 ? -4.283 18.169 2.398 1.00 40.69 102 LEU A N 1
ATOM 839 C CA . LEU A 1 102 ? -2.832 18.041 2.296 1.00 40.69 102 LEU A CA 1
ATOM 840 C C . LEU A 1 102 ? -2.162 18.749 3.480 1.00 40.69 102 LEU A C 1
ATOM 842 O O . LEU A 1 102 ? -1.929 19.957 3.471 1.00 40.69 102 LEU A O 1
ATOM 846 N N . VAL A 1 103 ? -1.804 17.982 4.513 1.00 43.91 103 VAL A N 1
ATOM 847 C CA . VAL A 1 103 ? -1.002 18.498 5.631 1.00 43.91 103 VAL A CA 1
ATOM 848 C C . VAL A 1 103 ? 0.452 18.659 5.183 1.00 43.91 103 VAL A C 1
ATOM 850 O O . VAL A 1 103 ? 1.252 17.727 5.228 1.00 43.91 103 VAL A O 1
ATOM 853 N N . SER A 1 104 ? 0.800 19.876 4.774 1.00 40.47 104 SER A N 1
ATOM 854 C CA . SER A 1 104 ? 2.179 20.332 4.608 1.00 40.47 104 SER A CA 1
ATOM 855 C C . SER A 1 104 ? 2.861 20.413 5.979 1.00 40.47 104 SER A C 1
ATOM 857 O O . SER A 1 104 ? 2.677 21.369 6.730 1.00 40.47 104 SER A O 1
ATOM 859 N N . THR A 1 105 ? 3.679 19.421 6.339 1.00 38.94 105 THR A N 1
ATOM 860 C CA . THR A 1 105 ? 4.648 19.586 7.434 1.00 38.94 105 THR A CA 1
ATOM 861 C C . THR A 1 105 ? 5.892 20.284 6.908 1.00 38.94 105 THR A C 1
ATOM 863 O O . THR A 1 105 ? 6.952 19.677 6.772 1.00 38.94 105 THR A O 1
ATOM 866 N N . THR A 1 106 ? 5.786 21.583 6.640 1.00 35.44 106 THR A N 1
ATOM 867 C CA . THR A 1 106 ? 6.987 22.417 6.568 1.00 35.44 106 THR A CA 1
ATOM 868 C C . THR A 1 106 ? 7.358 22.816 7.995 1.00 35.44 106 THR A C 1
ATOM 870 O O . THR A 1 106 ? 6.775 23.738 8.561 1.00 35.44 106 THR A O 1
ATOM 873 N N . ARG A 1 107 ? 8.326 22.124 8.616 1.00 37.34 107 ARG A N 1
ATOM 874 C CA . ARG A 1 107 ? 8.998 22.671 9.806 1.00 37.34 107 ARG A CA 1
ATOM 875 C C . ARG A 1 107 ? 9.782 23.905 9.361 1.00 37.34 107 ARG A C 1
ATOM 877 O O . ARG A 1 107 ? 10.865 23.779 8.793 1.00 37.34 107 ARG A O 1
ATOM 884 N N . ALA A 1 108 ? 9.253 25.094 9.631 1.00 37.56 108 ALA A N 1
ATOM 885 C CA . ALA A 1 108 ? 10.055 26.306 9.597 1.00 37.56 108 ALA A CA 1
ATOM 886 C C . ALA A 1 108 ? 11.163 26.176 10.657 1.00 37.56 108 ALA A C 1
ATOM 888 O O . ALA A 1 108 ? 10.885 26.008 11.846 1.00 37.56 108 ALA A O 1
ATOM 889 N N . LYS A 1 109 ? 12.432 26.216 10.232 1.00 37.22 109 LYS A N 1
ATOM 890 C CA . LYS A 1 109 ? 13.560 26.402 11.151 1.00 37.22 109 LYS A CA 1
ATOM 891 C C . LYS A 1 109 ? 13.362 27.738 11.867 1.00 37.22 109 LYS A C 1
ATOM 893 O O . LYS A 1 109 ? 13.372 28.783 11.221 1.00 37.22 109 LYS A O 1
ATOM 898 N N . ALA A 1 110 ? 13.2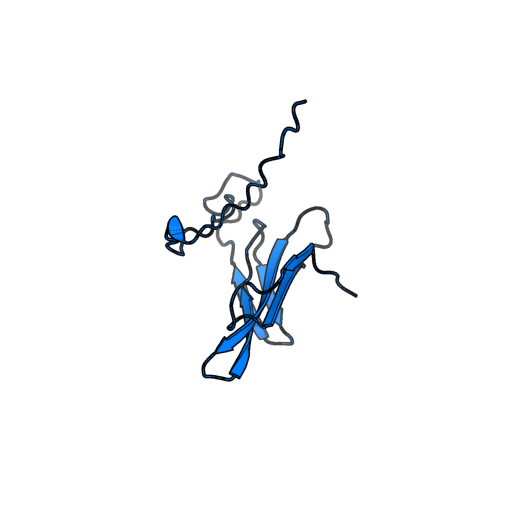26 27.700 13.189 1.00 40.34 110 ALA A N 1
ATOM 899 C CA . ALA A 1 110 ? 13.342 28.883 14.026 1.00 40.34 110 ALA A CA 1
ATOM 900 C C . ALA A 1 110 ? 14.736 29.500 13.820 1.00 40.34 110 ALA A C 1
ATOM 902 O O . ALA A 1 110 ? 15.751 28.878 14.138 1.00 40.34 110 ALA A O 1
ATOM 903 N N . LYS A 1 111 ? 14.797 30.718 13.271 1.00 38.22 111 LYS A N 1
ATOM 904 C CA . LYS A 1 111 ? 15.982 31.566 13.414 1.00 38.22 111 LYS A CA 1
ATOM 905 C C . LYS A 1 111 ? 15.905 32.219 14.789 1.00 38.22 111 LYS A C 1
ATOM 907 O O . LYS A 1 111 ? 15.096 33.111 15.011 1.00 38.22 111 LYS A O 1
ATOM 912 N N . SER A 1 112 ? 16.749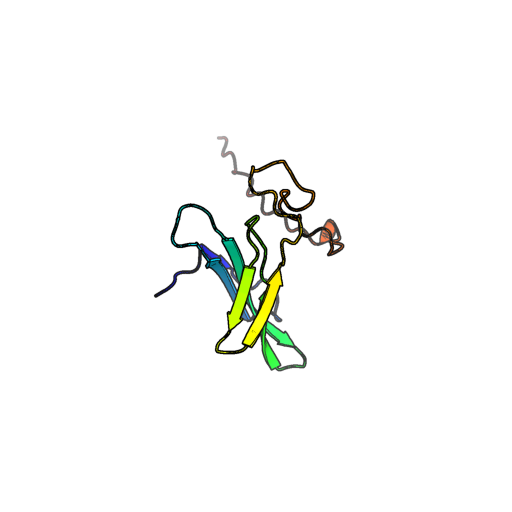 31.738 15.695 1.00 42.53 112 SER A N 1
ATOM 913 C CA . SER A 1 112 ? 17.178 32.494 16.867 1.00 42.53 112 SER A CA 1
ATOM 914 C C . SER A 1 112 ? 17.957 33.717 16.380 1.00 42.53 112 SER A C 1
ATOM 916 O O . SER A 1 112 ? 18.920 33.567 15.625 1.00 42.53 112 SER A O 1
ATOM 918 N N . ALA A 1 113 ? 17.525 34.910 16.775 1.00 41.91 113 ALA A N 1
ATOM 919 C CA . ALA A 1 113 ? 18.316 36.126 16.684 1.00 41.91 113 ALA A CA 1
ATOM 920 C C . ALA A 1 113 ? 18.326 36.766 18.075 1.00 41.91 113 ALA A C 1
ATOM 922 O O . ALA A 1 113 ? 17.268 37.001 18.660 1.00 41.91 113 ALA A O 1
ATOM 923 N N . ARG A 1 114 ? 19.545 36.924 18.596 1.00 45.84 114 ARG A N 1
ATOM 924 C CA . ARG A 1 114 ? 19.892 37.760 19.745 1.00 45.84 114 ARG A CA 1
ATOM 925 C C . ARG A 1 114 ? 19.701 39.231 19.408 1.00 45.84 114 ARG A C 1
ATOM 927 O O . ARG A 1 114 ? 19.876 39.563 18.214 1.00 45.84 114 ARG A O 1
#

Foldseek 3Di:
DFDFPDWDDDPDPQWPTKTWGFDADPVDDDGQWIKIWTQGADPNDTDIDIDTQGPDLDWDFDDDPNDTPDTDDNPPDDPVPDDDPSNDRDDPVVDDDDPVNDDDPPPDPDDDDD

Nearest PDB structures (foldseek):
  7ukn-assembly1_A  TM=5.723E-01  e=3.001E+00  Homo sapiens
  8b3g-assembly1_d  TM=5.077E-01  e=1.773E+00  Homo sapiens
  7oob-assembly1_d  TM=4.626E-01  e=1.673E+00  Homo sapiens
  2k4v-assembly1_A  TM=4.457E-01  e=8.592E+00  Pseudomonas aeruginosa

Mean predicted aligned error: 11.76 Å

Radius of gyration: 18.18 Å; Cα contacts (8 Å, |Δi|>4): 152; chains: 1; bounding box: 38×55×46 Å

pLDDT: mean 75.07, std 20.24, range [35.44, 96.19]

Sequence (114 aa):
LAQPLYRYEPKSADLLDGAVFAFVSSAGTDPEIILPIEARKIDERWKWHTAGARFSDHSLTLRHQDKDVWTFLNEQRDPMFRAGQTDTYRLFQDRLFEISTLVSTTRAKAKSAR

Solvent-accessible surface area (backbone atoms only — not comparable to full-atom values): 7511 Å² total; per-residue (Å²): 129,94,69,62,82,42,75,53,79,59,90,49,95,51,35,77,41,37,34,30,35,66,45,61,57,93,86,62,91,60,50,41,28,43,34,47,40,31,37,31,56,54,95,96,36,81,42,83,43,72,51,85,41,70,52,54,67,63,64,46,75,47,64,60,87,97,39,79,78,46,75,47,80,50,88,71,68,50,96,80,74,58,88,42,92,67,66,51,75,75,65,75,69,94,50,90,70,59,73,89,73,61,82,78,84,74,82,76,79,81,79,87,76,132